Protein AF-A0A3A6NK24-F1 (afdb_monomer_lite)

Sequence (65 aa):
RGYVIVWVSGFGIALLDEIIQIVVPGRAFQLSDLLIDLSGIILGSLIVIIFPFIGKSLVETKKSW

Foldseek 3Di:
DVLVCLLVVQLVVLVVVLVVQCVPPPGHRDVVSSVVSNVVSVVVVVCVVCVVVVVVVVVVVVVVD

pLDDT: mean 88.99, std 8.64, range [53.94, 96.12]

Secondary structure (DSSP, 8-state):
-HHHHHHHHHHHHHHHHHHHHTTSTT----HHHHHHHHHHHHHHHHHHHHHHHHHHHHHHHHH--

Radius of gyration: 18.09 Å; chains: 1; bounding box: 28×22×58 Å

Structure (mmCIF, N/CA/C/O backbone):
data_AF-A0A3A6NK24-F1
#
_entry.id   AF-A0A3A6NK24-F1
#
loop_
_atom_site.group_PDB
_atom_site.id
_atom_site.type_symbol
_atom_site.label_atom_id
_atom_site.label_alt_id
_atom_site.label_comp_id
_atom_site.label_asym_id
_atom_site.label_entity_id
_atom_site.label_seq_id
_atom_site.pdbx_PDB_ins_code
_atom_site.Cartn_x
_atom_site.Cartn_y
_atom_site.Cartn_z
_atom_site.occupancy
_atom_site.B_iso_or_equiv
_atom_site.auth_seq_id
_atom_site.auth_comp_id
_atom_site.auth_asym_id
_atom_site.auth_atom_id
_atom_site.pdbx_PDB_model_num
ATOM 1 N N . ARG A 1 1 ? -14.255 -6.702 7.780 1.00 65.00 1 ARG A N 1
ATOM 2 C CA . ARG A 1 1 ? -14.602 -6.650 6.335 1.00 65.00 1 ARG A CA 1
ATOM 3 C C . ARG A 1 1 ? -14.039 -5.400 5.661 1.00 65.00 1 ARG A C 1
ATOM 5 O O . ARG A 1 1 ? -13.243 -5.575 4.757 1.00 65.00 1 ARG A O 1
ATOM 12 N N . GLY A 1 2 ? -14.353 -4.185 6.137 1.00 81.12 2 GLY A N 1
ATOM 13 C CA . GLY A 1 2 ? -13.830 -2.934 5.553 1.00 81.12 2 GLY A CA 1
ATOM 14 C C . GLY A 1 2 ? -12.300 -2.847 5.492 1.00 81.12 2 GLY A C 1
ATOM 15 O O . GLY A 1 2 ? -11.761 -2.597 4.425 1.00 81.12 2 GLY A O 1
ATOM 16 N N . TYR A 1 3 ? -11.597 -3.164 6.586 1.00 83.56 3 TYR A N 1
ATOM 17 C CA . TYR A 1 3 ? -10.128 -3.124 6.607 1.00 83.56 3 TYR A CA 1
ATOM 18 C C . TYR A 1 3 ? -9.488 -4.014 5.535 1.00 83.56 3 TYR A C 1
ATOM 20 O O . TYR A 1 3 ? -8.660 -3.539 4.777 1.00 83.56 3 TYR A O 1
ATOM 28 N N . VAL A 1 4 ? -9.914 -5.274 5.405 1.00 88.00 4 VAL A N 1
ATOM 29 C CA . VAL A 1 4 ? -9.370 -6.195 4.388 1.00 88.00 4 VAL A CA 1
ATOM 30 C C . VAL A 1 4 ? -9.523 -5.626 2.976 1.00 88.00 4 VAL A C 1
ATOM 32 O O . VAL A 1 4 ? -8.595 -5.729 2.185 1.00 88.00 4 VAL A O 1
ATOM 35 N N . ILE A 1 5 ? -10.660 -4.984 2.681 1.00 91.69 5 ILE A N 1
ATOM 36 C CA . ILE A 1 5 ? -10.879 -4.324 1.390 1.00 91.69 5 ILE A CA 1
ATOM 37 C C . ILE A 1 5 ? -9.860 -3.199 1.198 1.00 91.69 5 ILE A C 1
ATOM 39 O O . ILE A 1 5 ? -9.205 -3.194 0.169 1.00 91.69 5 ILE A O 1
ATOM 43 N N . VAL A 1 6 ? -9.666 -2.325 2.194 1.00 90.75 6 VAL A N 1
ATOM 44 C CA . VAL A 1 6 ? -8.693 -1.215 2.138 1.00 90.75 6 VAL A CA 1
ATOM 45 C C . VAL A 1 6 ? -7.270 -1.715 1.888 1.00 90.75 6 VAL A C 1
ATOM 47 O O . VAL A 1 6 ? -6.573 -1.163 1.043 1.00 90.75 6 VAL A O 1
ATOM 50 N N . TRP A 1 7 ? -6.842 -2.771 2.581 1.00 93.38 7 TRP A N 1
ATOM 51 C CA . TRP A 1 7 ? -5.501 -3.333 2.408 1.00 93.38 7 TRP A CA 1
ATOM 52 C C . TRP A 1 7 ? -5.310 -3.958 1.025 1.00 93.38 7 TRP A C 1
ATOM 54 O O . TRP A 1 7 ? -4.314 -3.683 0.364 1.00 93.38 7 TRP A O 1
ATOM 64 N N . VAL A 1 8 ? -6.271 -4.765 0.566 1.00 94.69 8 VAL A N 1
ATOM 65 C CA . VAL A 1 8 ? -6.187 -5.437 -0.739 1.00 94.69 8 VAL A CA 1
ATOM 66 C C . VAL A 1 8 ? -6.287 -4.430 -1.883 1.00 94.69 8 VAL A C 1
ATOM 68 O O . VAL A 1 8 ? -5.481 -4.481 -2.810 1.00 94.69 8 VAL A O 1
ATOM 71 N N . SER A 1 9 ? -7.239 -3.494 -1.821 1.00 94.75 9 SER A N 1
ATOM 72 C CA . SER A 1 9 ? -7.397 -2.470 -2.854 1.00 94.75 9 SER A CA 1
ATOM 73 C C . SER A 1 9 ? -6.234 -1.488 -2.850 1.00 94.75 9 SER A C 1
ATOM 75 O O . SER A 1 9 ? -5.754 -1.128 -3.915 1.00 94.75 9 SER A O 1
ATOM 77 N N . GLY A 1 10 ? -5.757 -1.077 -1.674 1.00 94.25 10 GLY A N 1
ATOM 78 C CA . GLY A 1 10 ? -4.632 -0.158 -1.551 1.00 94.25 10 GLY A CA 1
ATOM 79 C C . GLY A 1 10 ? -3.339 -0.761 -2.097 1.00 94.25 10 GLY A C 1
ATOM 80 O O . GLY A 1 10 ? -2.665 -0.121 -2.894 1.00 94.25 10 GLY A O 1
ATOM 81 N N . PHE A 1 11 ? -3.036 -2.015 -1.747 1.00 94.94 11 PHE A N 1
ATOM 82 C CA . PHE A 1 11 ? -1.883 -2.725 -2.307 1.00 94.94 11 PHE A CA 1
ATOM 83 C C . PHE A 1 11 ? -1.997 -2.882 -3.828 1.00 94.94 11 PHE A C 1
ATOM 85 O O . PHE A 1 11 ? -1.032 -2.649 -4.550 1.00 94.94 11 PHE A O 1
ATOM 92 N N . GLY A 1 12 ? -3.188 -3.239 -4.322 1.00 96.06 12 GLY A N 1
ATOM 93 C CA . GLY A 1 12 ? -3.447 -3.352 -5.756 1.00 96.06 12 GLY A CA 1
ATOM 94 C C . GLY A 1 12 ? -3.269 -2.030 -6.505 1.00 96.06 12 GLY A C 1
ATOM 95 O O . GLY A 1 12 ? -2.690 -2.033 -7.584 1.00 96.06 12 GLY A O 1
ATOM 96 N N . ILE A 1 13 ? -3.719 -0.910 -5.929 1.00 95.31 13 ILE A N 1
ATOM 97 C CA . ILE A 1 13 ? -3.551 0.427 -6.515 1.00 95.31 13 ILE A CA 1
ATOM 98 C C . ILE A 1 13 ? -2.077 0.836 -6.520 1.00 95.31 13 ILE A C 1
ATOM 100 O O . ILE A 1 13 ? -1.598 1.251 -7.565 1.00 95.31 13 ILE A O 1
ATOM 104 N N . ALA A 1 14 ? -1.355 0.664 -5.409 1.00 95.56 14 ALA A N 1
ATOM 105 C CA . ALA A 1 14 ? 0.067 1.005 -5.322 1.00 95.56 14 ALA A CA 1
ATOM 106 C C . ALA A 1 14 ? 0.916 0.201 -6.326 1.00 95.56 14 ALA A C 1
ATOM 108 O O . ALA A 1 14 ? 1.782 0.739 -7.007 1.00 95.56 14 ALA A O 1
ATOM 109 N N . LEU A 1 15 ? 0.626 -1.097 -6.487 1.00 95.19 15 LEU A N 1
ATOM 110 C CA . LEU A 1 15 ? 1.264 -1.907 -7.528 1.00 95.19 15 LEU A CA 1
ATOM 111 C C . LEU A 1 15 ? 0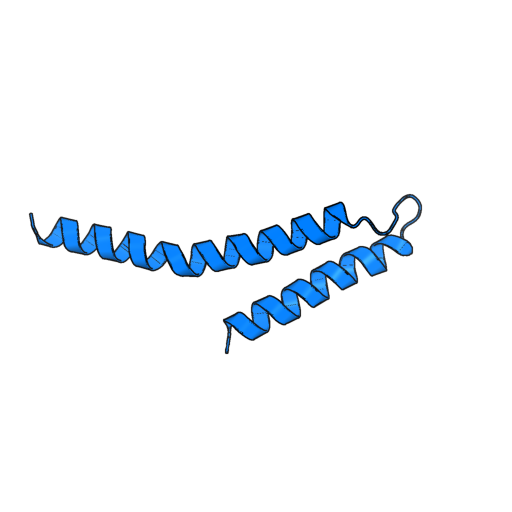.896 -1.447 -8.937 1.00 95.19 15 LEU A C 1
ATOM 113 O O . LEU A 1 15 ? 1.753 -1.434 -9.818 1.00 95.19 15 LEU A O 1
ATOM 117 N N . LEU A 1 16 ? -0.380 -1.137 -9.172 1.00 96.12 16 LEU A N 1
ATOM 118 C CA . LEU A 1 16 ? -0.847 -0.702 -10.481 1.00 96.12 16 LEU A CA 1
ATOM 119 C C . LEU A 1 16 ? -0.210 0.633 -10.877 1.00 96.12 16 LEU A C 1
ATOM 121 O O . LEU A 1 16 ? 0.152 0.782 -12.040 1.00 96.12 16 LEU A O 1
ATOM 125 N N . ASP A 1 17 ? -0.046 1.556 -9.931 1.00 93.94 17 ASP A N 1
ATOM 126 C CA . ASP A 1 17 ? 0.598 2.850 -10.157 1.00 93.94 17 ASP A CA 1
ATOM 127 C C . ASP A 1 17 ? 2.039 2.668 -10.648 1.00 93.94 17 ASP A C 1
ATOM 129 O O . ASP A 1 17 ? 2.393 3.131 -11.732 1.00 93.94 17 ASP A O 1
ATOM 133 N N . GLU A 1 18 ? 2.827 1.841 -9.957 1.00 95.12 18 GLU A N 1
ATOM 134 C CA . GLU A 1 18 ? 4.201 1.538 -10.366 1.00 95.12 18 GLU A CA 1
ATOM 135 C C . GLU A 1 18 ? 4.296 0.745 -11.680 1.00 95.12 18 GLU A C 1
ATOM 137 O O . GLU A 1 18 ? 5.239 0.915 -12.454 1.00 95.12 18 GLU A O 1
ATOM 142 N N . ILE A 1 19 ? 3.310 -0.104 -11.989 1.00 94.75 19 ILE A N 1
ATOM 143 C CA . ILE A 1 19 ? 3.235 -0.786 -13.291 1.00 94.75 19 ILE A CA 1
ATOM 144 C C . ILE A 1 19 ? 2.926 0.213 -14.412 1.00 94.75 19 ILE A C 1
ATOM 146 O O . ILE A 1 19 ? 3.547 0.152 -15.474 1.00 94.75 19 ILE A O 1
ATOM 150 N N . ILE A 1 20 ? 1.990 1.141 -14.194 1.00 94.12 20 ILE A N 1
ATOM 151 C CA . ILE A 1 20 ? 1.678 2.212 -15.149 1.00 94.12 20 ILE A CA 1
ATOM 152 C C . ILE A 1 20 ? 2.900 3.114 -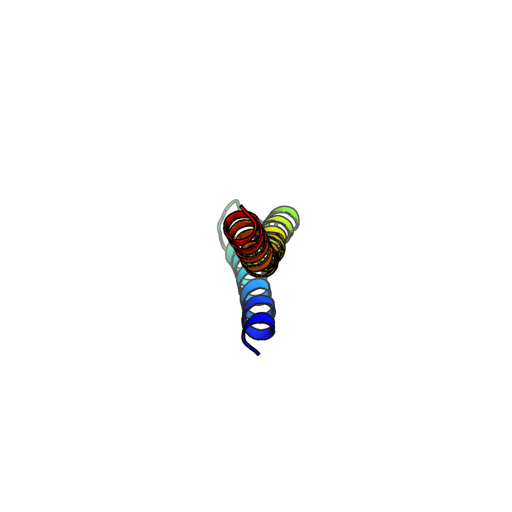15.334 1.00 94.12 20 ILE A C 1
ATOM 154 O O . ILE A 1 20 ? 3.201 3.542 -16.446 1.00 94.12 20 ILE A O 1
ATOM 158 N N . GLN A 1 21 ? 3.666 3.348 -14.277 1.00 91.38 21 GLN A N 1
ATOM 159 C CA . GLN A 1 21 ? 4.865 4.165 -14.330 1.00 91.38 21 GLN A CA 1
ATOM 160 C C . GLN A 1 21 ? 5.941 3.620 -15.288 1.00 91.38 21 GLN A C 1
ATOM 162 O O . GLN A 1 21 ? 6.690 4.406 -15.863 1.00 91.38 21 GLN A O 1
ATOM 167 N N . ILE A 1 22 ? 5.972 2.308 -15.554 1.00 93.25 22 ILE A N 1
ATOM 168 C CA . ILE A 1 22 ? 6.870 1.693 -16.552 1.00 93.25 22 ILE A CA 1
ATOM 169 C C . ILE A 1 22 ? 6.582 2.198 -17.974 1.00 93.25 22 ILE A C 1
ATOM 171 O O . ILE A 1 22 ? 7.495 2.276 -18.796 1.00 93.25 22 ILE A O 1
ATOM 175 N N . VAL A 1 23 ? 5.326 2.537 -18.288 1.00 92.88 23 VAL A N 1
ATOM 176 C CA . VAL A 1 23 ? 4.956 3.027 -19.627 1.00 92.88 23 VAL A CA 1
ATOM 177 C C . VAL A 1 23 ? 5.155 4.536 -19.784 1.00 92.88 23 VAL A C 1
ATOM 179 O O . VAL A 1 23 ? 4.999 5.060 -20.888 1.00 92.88 23 VAL A O 1
ATOM 182 N N . VAL A 1 24 ? 5.515 5.243 -18.708 1.00 91.50 24 VAL A N 1
ATOM 183 C CA . VAL A 1 24 ? 5.773 6.684 -18.726 1.00 91.50 24 VAL A CA 1
ATOM 184 C C . VAL A 1 24 ? 7.244 6.936 -19.084 1.00 91.50 24 VAL A C 1
ATOM 186 O O . VAL A 1 24 ? 8.138 6.516 -18.347 1.00 91.50 24 VAL A O 1
ATOM 189 N N . PRO A 1 25 ? 7.538 7.650 -20.188 1.00 92.94 25 PRO A N 1
ATOM 190 C CA . PRO A 1 25 ? 8.911 7.945 -20.579 1.00 92.94 25 PRO A CA 1
ATOM 191 C C . PRO A 1 25 ? 9.683 8.655 -19.461 1.00 92.94 25 PRO A C 1
ATOM 193 O O . PRO A 1 25 ? 9.236 9.671 -18.934 1.00 92.94 25 PRO A O 1
ATOM 196 N N . GLY A 1 26 ? 10.863 8.135 -19.119 1.00 91.06 26 GLY A N 1
ATOM 197 C CA . GLY A 1 26 ? 11.722 8.719 -18.084 1.00 91.06 26 GLY A CA 1
ATOM 198 C C . GLY A 1 26 ? 11.360 8.334 -16.647 1.00 91.06 26 GLY A C 1
ATOM 199 O O . GLY A 1 26 ? 12.024 8.798 -15.722 1.00 91.06 26 GLY A O 1
ATOM 200 N N . ARG A 1 27 ? 10.362 7.468 -16.443 1.00 90.19 27 ARG A N 1
ATOM 201 C CA . ARG A 1 27 ? 10.097 6.820 -15.156 1.00 90.19 27 ARG A CA 1
ATOM 202 C C . ARG A 1 27 ? 10.308 5.310 -15.287 1.00 90.19 27 ARG A C 1
ATOM 204 O O . ARG A 1 27 ? 10.214 4.741 -16.370 1.00 90.19 27 ARG A O 1
ATOM 211 N N . ALA A 1 28 ? 10.662 4.675 -14.179 1.00 92.06 28 ALA A N 1
ATOM 212 C CA . ALA A 1 28 ? 10.821 3.230 -14.079 1.00 92.06 28 ALA A CA 1
ATOM 213 C C . ALA A 1 28 ? 9.980 2.720 -12.909 1.00 92.06 28 ALA A C 1
ATOM 215 O O . ALA A 1 28 ? 9.496 3.513 -12.103 1.00 92.06 28 ALA A O 1
ATOM 216 N N . PHE A 1 29 ? 9.851 1.400 -12.799 1.00 93.06 29 PHE A N 1
ATOM 217 C CA . PHE A 1 29 ? 9.330 0.789 -11.583 1.00 93.06 29 PHE A CA 1
ATOM 218 C C . PHE A 1 29 ? 10.293 1.079 -10.426 1.00 93.06 29 PHE A C 1
ATOM 220 O O . PHE A 1 29 ? 11.447 0.634 -10.443 1.00 93.06 29 PHE A O 1
ATOM 227 N N . GLN A 1 30 ? 9.835 1.825 -9.428 1.00 95.25 30 GLN A N 1
ATOM 228 C CA . GLN A 1 30 ? 10.609 2.213 -8.262 1.00 95.25 30 GLN A CA 1
ATOM 229 C C . GLN A 1 30 ? 10.061 1.497 -7.030 1.00 95.25 30 GLN A C 1
ATOM 231 O O . GLN A 1 30 ? 9.028 1.849 -6.470 1.00 95.25 30 GLN A O 1
ATOM 236 N N . LEU A 1 31 ? 10.810 0.503 -6.542 1.00 93.31 31 LEU A N 1
ATOM 237 C CA . LEU A 1 31 ? 10.433 -0.220 -5.323 1.00 93.31 31 LEU A CA 1
ATOM 238 C C . LEU A 1 31 ? 10.295 0.722 -4.113 1.00 93.31 31 LEU A C 1
ATOM 240 O O . LEU A 1 31 ? 9.485 0.464 -3.230 1.00 93.31 31 LEU A O 1
ATOM 244 N N . SER A 1 32 ? 11.070 1.811 -4.071 1.00 95.00 32 SER A N 1
ATOM 245 C CA . SER A 1 32 ? 10.944 2.850 -3.045 1.00 95.00 32 SER A CA 1
ATOM 246 C C . SER A 1 32 ? 9.564 3.494 -3.034 1.00 95.00 32 SER A C 1
ATOM 248 O O . SER A 1 32 ? 9.000 3.677 -1.960 1.00 95.00 32 SER A O 1
ATOM 250 N N . ASP A 1 33 ? 9.028 3.801 -4.210 1.00 91.69 33 ASP A N 1
ATOM 251 C CA . ASP A 1 33 ? 7.774 4.530 -4.383 1.00 91.69 33 ASP A CA 1
ATOM 252 C C . ASP A 1 33 ? 6.613 3.603 -3.984 1.00 91.69 33 ASP A C 1
ATOM 254 O O . ASP A 1 33 ? 5.819 3.958 -3.112 1.00 91.69 33 ASP A O 1
ATOM 258 N N . LEU A 1 34 ? 6.658 2.332 -4.415 1.00 94.38 34 LEU A N 1
ATOM 259 C CA . LEU A 1 34 ? 5.747 1.289 -3.926 1.00 94.38 34 LEU A CA 1
ATOM 260 C C . LEU A 1 34 ? 5.755 1.184 -2.393 1.00 94.38 34 LEU A C 1
ATOM 262 O O . LEU A 1 34 ? 4.706 1.129 -1.756 1.00 94.38 34 LEU A O 1
ATOM 266 N N . LEU A 1 35 ? 6.938 1.120 -1.772 1.00 95.19 35 LEU A N 1
ATOM 267 C CA . LEU A 1 35 ? 7.051 0.999 -0.315 1.00 95.19 35 LEU A CA 1
ATOM 268 C C . LEU A 1 35 ? 6.513 2.239 0.410 1.00 95.19 35 LEU A C 1
ATOM 270 O O . LEU A 1 35 ? 5.940 2.099 1.492 1.00 95.19 35 LEU A O 1
ATOM 274 N N . ILE A 1 36 ? 6.671 3.428 -0.174 1.00 95.81 36 ILE A N 1
ATOM 275 C CA . ILE A 1 36 ? 6.116 4.673 0.362 1.00 95.81 36 ILE A CA 1
ATOM 276 C C . ILE A 1 36 ? 4.586 4.626 0.317 1.00 95.81 36 ILE A C 1
ATOM 278 O O . ILE A 1 36 ? 3.952 4.871 1.348 1.00 95.81 36 ILE A O 1
ATOM 282 N N . ASP A 1 37 ? 3.986 4.213 -0.796 1.00 93.38 37 ASP A N 1
ATOM 283 C CA . ASP A 1 37 ? 2.528 4.095 -0.913 1.00 93.38 37 ASP A CA 1
ATOM 284 C C . ASP A 1 37 ? 1.953 3.066 0.066 1.00 93.38 37 ASP A C 1
ATOM 286 O O . ASP A 1 37 ? 0.961 3.318 0.763 1.00 93.38 37 ASP A O 1
ATOM 290 N N . LEU A 1 38 ? 2.629 1.922 0.208 1.00 94.94 38 LEU A N 1
ATOM 291 C CA . LEU A 1 38 ? 2.266 0.907 1.196 1.00 94.94 38 LEU A CA 1
ATOM 292 C C . LEU A 1 38 ? 2.411 1.424 2.631 1.00 94.94 38 LEU A C 1
ATOM 294 O O . LEU A 1 38 ? 1.571 1.114 3.482 1.00 94.94 38 LEU A O 1
ATOM 298 N N . SER A 1 39 ? 3.422 2.253 2.906 1.00 95.75 39 SER A N 1
ATOM 299 C CA . SER A 1 39 ? 3.585 2.889 4.215 1.00 95.75 39 SER A CA 1
ATOM 300 C C . SER A 1 39 ? 2.412 3.815 4.542 1.00 95.75 39 SER A C 1
ATOM 302 O O . SER A 1 39 ? 1.922 3.790 5.671 1.00 95.75 39 SER A O 1
ATOM 304 N N . GLY A 1 40 ? 1.875 4.537 3.552 1.00 94.56 40 GLY A N 1
ATOM 305 C CA . GLY A 1 40 ? 0.682 5.369 3.706 1.00 94.56 40 GLY A CA 1
ATOM 306 C C . GLY A 1 40 ? -0.557 4.564 4.111 1.00 94.56 40 GLY A C 1
ATOM 307 O O . GLY A 1 40 ? -1.283 4.966 5.023 1.00 94.56 40 GLY A O 1
ATOM 308 N N . ILE A 1 41 ? -0.766 3.387 3.511 1.00 94.50 41 ILE A N 1
ATOM 309 C CA . ILE A 1 41 ? -1.881 2.483 3.856 1.00 94.50 41 ILE A CA 1
ATOM 310 C C . ILE A 1 41 ? -1.745 1.960 5.290 1.00 94.50 41 ILE A C 1
ATOM 312 O O . ILE A 1 41 ? -2.728 1.944 6.044 1.00 94.50 41 ILE A O 1
ATOM 316 N N . ILE A 1 42 ? -0.531 1.559 5.686 1.00 94.31 42 ILE A N 1
ATOM 317 C CA . ILE A 1 42 ? -0.230 1.097 7.048 1.00 94.31 42 ILE A CA 1
ATOM 318 C C . ILE A 1 42 ? -0.527 2.217 8.054 1.00 94.31 42 ILE A C 1
ATOM 320 O O . ILE A 1 42 ? -1.245 2.008 9.035 1.00 94.31 42 ILE A O 1
ATOM 324 N N . LEU A 1 43 ? -0.004 3.415 7.798 1.00 94.81 43 LEU A N 1
ATOM 325 C CA . LEU A 1 43 ? -0.083 4.551 8.712 1.00 94.81 43 LEU A CA 1
ATOM 326 C C . LEU A 1 43 ? -1.522 5.073 8.828 1.00 94.81 43 LEU A C 1
ATOM 328 O O . LEU A 1 43 ? -2.015 5.278 9.937 1.00 94.81 43 LEU A O 1
ATOM 332 N N . GLY A 1 44 ? -2.245 5.178 7.711 1.00 92.69 44 GLY A N 1
ATOM 333 C CA . GLY A 1 44 ? -3.667 5.523 7.700 1.00 92.69 44 GLY A CA 1
ATOM 334 C C . GLY A 1 44 ? -4.524 4.512 8.470 1.00 92.69 44 GLY A C 1
ATOM 335 O O . GLY A 1 44 ? -5.385 4.902 9.262 1.00 92.69 44 GLY A O 1
ATOM 336 N N . SER A 1 45 ? -4.241 3.214 8.320 1.00 91.81 45 SER A N 1
ATOM 337 C CA . SER A 1 45 ? -4.927 2.159 9.079 1.00 91.81 45 SER A CA 1
ATOM 338 C C . SER A 1 45 ? -4.672 2.275 10.584 1.00 91.81 45 SER A C 1
ATOM 340 O O . SER A 1 45 ? -5.607 2.149 11.377 1.00 91.81 45 SER A O 1
ATOM 342 N N . LEU A 1 46 ? -3.429 2.560 10.988 1.00 91.44 46 LEU A N 1
ATOM 343 C CA . LEU A 1 46 ? -3.068 2.778 12.391 1.00 91.44 46 LEU A CA 1
ATOM 344 C C . LEU A 1 46 ? -3.787 3.990 12.984 1.00 91.44 46 LEU A C 1
ATOM 346 O O . LEU A 1 46 ? -4.310 3.892 14.092 1.00 91.44 46 LEU A O 1
ATOM 350 N N . ILE A 1 47 ? -3.872 5.103 12.251 1.00 92.25 47 ILE A N 1
ATOM 351 C CA . ILE A 1 47 ? -4.590 6.300 12.709 1.00 92.25 47 ILE A CA 1
ATOM 352 C C . ILE A 1 47 ? -6.056 5.964 12.990 1.00 92.25 47 ILE A C 1
ATOM 354 O O . ILE A 1 47 ? -6.542 6.243 14.083 1.00 92.25 47 ILE A O 1
ATOM 358 N N . VAL A 1 48 ? -6.752 5.317 12.051 1.00 89.25 48 VAL A N 1
ATOM 359 C CA . VAL A 1 48 ? -8.171 4.957 12.222 1.00 89.25 48 VAL A CA 1
ATOM 360 C C . VAL A 1 48 ? -8.385 4.041 13.430 1.00 89.25 48 VAL A C 1
ATOM 362 O O . VAL A 1 48 ? -9.392 4.169 14.125 1.00 89.25 48 VAL A O 1
ATOM 365 N N . ILE A 1 49 ? -7.435 3.146 13.709 1.00 88.31 49 ILE A N 1
ATOM 366 C CA . ILE A 1 49 ? -7.493 2.267 14.878 1.00 88.31 49 ILE A CA 1
ATOM 367 C C . ILE A 1 49 ? -7.244 3.052 16.167 1.00 88.31 49 ILE A C 1
ATOM 369 O O . ILE A 1 49 ? -8.014 2.891 17.103 1.00 88.31 49 ILE A O 1
ATOM 373 N N . ILE A 1 50 ? -6.202 3.885 16.232 1.00 89.44 50 ILE A N 1
ATOM 374 C CA . ILE A 1 50 ? -5.716 4.515 17.472 1.00 89.44 50 ILE A CA 1
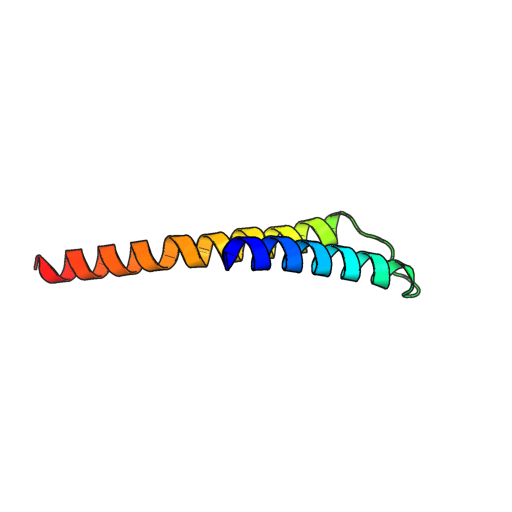ATOM 375 C C . ILE A 1 50 ? -6.560 5.732 17.881 1.00 89.44 50 ILE A C 1
ATOM 377 O O . ILE A 1 50 ? -6.824 5.934 19.068 1.00 89.44 50 ILE A O 1
ATOM 381 N N . PH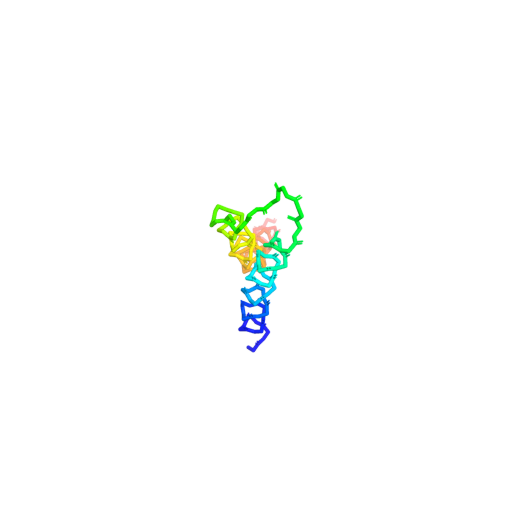E A 1 51 ? -7.011 6.543 16.924 1.00 89.00 51 PHE A N 1
ATOM 382 C CA . PHE A 1 51 ? -7.678 7.823 17.195 1.00 89.00 51 PHE A CA 1
ATOM 383 C C . PHE A 1 51 ? -8.937 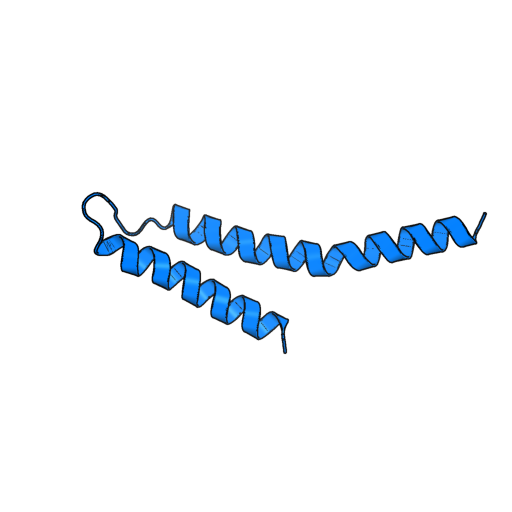7.701 18.083 1.00 89.00 51 PHE A C 1
ATOM 385 O O . PHE A 1 51 ? -9.093 8.496 19.015 1.00 89.00 51 PHE A O 1
ATOM 392 N N . PRO A 1 52 ? -9.810 6.688 17.900 1.00 86.56 52 PRO A N 1
ATOM 393 C CA . PRO A 1 52 ? -10.950 6.466 18.787 1.00 86.56 52 PRO A CA 1
ATOM 394 C C . PRO A 1 52 ? -10.562 6.114 20.229 1.00 86.56 52 PRO A C 1
ATOM 396 O O . PRO A 1 52 ? -11.304 6.461 21.14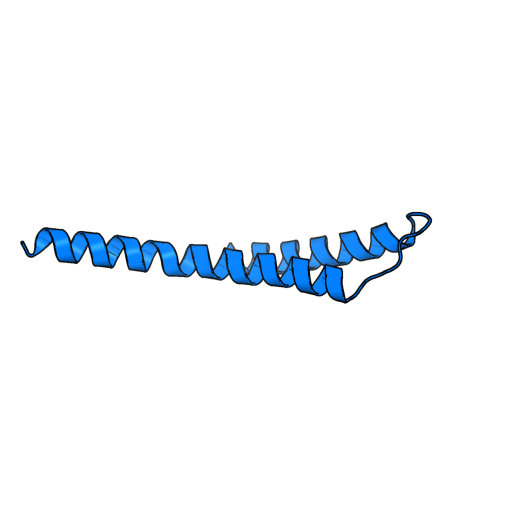8 1.00 86.56 52 PRO A O 1
ATOM 399 N N . PHE A 1 53 ? -9.424 5.443 20.453 1.00 85.38 53 PHE A N 1
ATOM 400 C CA . PHE A 1 53 ? -8.954 5.138 21.810 1.00 85.38 53 PHE A CA 1
ATOM 401 C C . PHE A 1 53 ? -8.523 6.408 22.531 1.00 85.38 53 PHE A C 1
ATOM 403 O O . PHE A 1 53 ? -8.957 6.637 23.655 1.00 85.38 53 PHE A O 1
ATOM 410 N N . ILE A 1 54 ? -7.767 7.277 21.855 1.00 85.38 54 ILE A N 1
ATOM 411 C CA . ILE A 1 54 ? -7.361 8.576 22.408 1.00 85.38 54 ILE A CA 1
ATOM 412 C C . ILE A 1 54 ? -8.601 9.410 22.753 1.00 85.38 54 ILE A C 1
ATOM 414 O O . ILE A 1 54 ? -8.713 9.929 23.862 1.00 85.38 54 ILE A O 1
ATOM 418 N N . GLY A 1 55 ? -9.569 9.491 21.833 1.00 82.12 55 GLY A N 1
ATOM 419 C CA . GLY A 1 55 ? -10.818 10.220 22.061 1.00 82.12 55 GLY A CA 1
ATOM 420 C C . GLY A 1 55 ? -11.597 9.707 23.277 1.00 82.12 55 GLY A C 1
ATOM 421 O O . GLY A 1 55 ? -12.050 10.505 24.097 1.00 82.12 55 GLY A O 1
ATOM 422 N N . LYS A 1 56 ? -11.713 8.383 23.439 1.00 81.81 56 LYS A N 1
ATOM 423 C CA . LYS A 1 56 ? -12.374 7.779 24.607 1.00 81.81 56 LYS A CA 1
ATOM 424 C C . LYS A 1 56 ? -11.637 8.075 25.911 1.00 81.81 56 LYS A C 1
ATOM 426 O O . LYS A 1 56 ? -12.277 8.525 26.859 1.00 81.81 56 LYS A O 1
ATOM 431 N N . SER A 1 57 ? -10.316 7.904 25.944 1.00 79.06 57 SER A N 1
ATOM 432 C CA . SER A 1 57 ? -9.510 8.166 27.144 1.00 79.06 57 SER A CA 1
ATOM 433 C C . SER A 1 57 ? -9.601 9.627 27.607 1.00 79.06 57 SER A C 1
ATOM 435 O O . SER A 1 57 ? -9.687 9.899 28.806 1.00 79.06 57 SER A O 1
ATOM 437 N N . LEU A 1 58 ? -9.653 10.583 26.672 1.00 80.31 58 LEU A N 1
ATOM 438 C CA . LEU A 1 58 ? -9.836 12.003 26.992 1.00 80.31 58 LEU A CA 1
ATOM 439 C C . LEU A 1 58 ? -11.227 12.305 27.577 1.00 80.31 58 LEU A C 1
ATOM 441 O O . LEU A 1 58 ? -11.343 13.088 28.522 1.00 80.31 58 LEU A O 1
ATOM 445 N N . VAL A 1 59 ? -12.285 11.679 27.050 1.00 84.69 59 VAL A N 1
ATOM 446 C CA . VAL A 1 59 ? -13.657 11.849 27.562 1.00 84.69 59 VAL A CA 1
ATOM 447 C C . VAL A 1 59 ? -13.815 11.247 28.959 1.00 84.69 59 VAL A C 1
ATOM 449 O O . VAL A 1 59 ? -14.416 11.884 29.822 1.00 84.69 59 VAL A O 1
ATOM 452 N N . GLU A 1 60 ? -13.265 10.056 29.205 1.00 79.12 60 GLU A N 1
ATOM 453 C CA . GLU A 1 60 ? -13.290 9.414 30.528 1.00 79.12 60 GLU A CA 1
ATOM 454 C C . GLU A 1 60 ? -12.563 10.254 31.578 1.00 79.12 60 GLU A C 1
ATOM 456 O O . GLU A 1 60 ? -13.095 10.466 32.668 1.00 79.12 60 GLU A O 1
ATOM 461 N N . THR A 1 61 ? -11.410 10.825 31.217 1.00 77.38 61 THR A N 1
ATOM 462 C CA . THR A 1 61 ? -10.663 11.728 32.101 1.00 77.38 61 THR A CA 1
ATOM 463 C C . THR A 1 61 ? -11.509 12.945 32.465 1.00 77.38 61 THR A C 1
ATOM 465 O O . THR A 1 61 ? -11.633 13.274 33.638 1.00 77.38 61 THR A O 1
ATOM 468 N N . LYS A 1 62 ? -12.174 13.579 31.489 1.00 73.50 62 LYS A N 1
ATOM 469 C CA . LYS A 1 62 ? -13.022 14.760 31.726 1.00 73.50 62 LYS A CA 1
ATOM 470 C C . LYS A 1 62 ? -14.261 14.469 32.584 1.00 73.50 62 LYS A C 1
ATOM 472 O O . LYS A 1 62 ? -14.788 15.386 33.194 1.00 73.50 62 LYS A O 1
ATOM 477 N N . LYS A 1 63 ? -14.742 13.223 32.619 1.00 68.31 63 LYS A N 1
ATOM 478 C CA . LYS A 1 63 ? -15.910 12.808 33.417 1.00 68.31 63 LYS A CA 1
ATOM 479 C C . LYS A 1 63 ? -15.568 12.528 34.888 1.00 68.31 63 LYS A C 1
ATOM 481 O O . LYS A 1 63 ? -16.481 12.393 35.695 1.00 68.31 63 LYS A O 1
ATOM 486 N N . SER A 1 64 ? -14.279 12.383 35.204 1.00 63.41 64 SER A N 1
ATOM 487 C CA . SER A 1 64 ? -13.761 12.101 36.549 1.00 63.41 64 SER A CA 1
ATOM 488 C C . SER A 1 64 ? -13.375 13.361 37.343 1.00 63.41 64 SER A C 1
ATOM 490 O O . SER A 1 64 ? -12.988 13.227 38.504 1.00 63.41 64 SER A O 1
ATOM 492 N N . TRP A 1 65 ? -13.453 14.545 36.727 1.00 53.94 65 TRP A N 1
ATOM 493 C CA . TRP A 1 65 ? -13.282 15.864 37.349 1.00 53.94 65 TRP A CA 1
ATOM 494 C C . TRP A 1 65 ? -14.636 16.565 37.449 1.00 53.94 65 TRP A C 1
ATOM 496 O O . TRP A 1 65 ? -14.835 17.296 38.442 1.00 53.94 65 TRP A O 1
#